Protein AF-A0A962A020-F1 (afdb_monomer)

Nearest PDB structures (foldseek):
  2h9d-assembly1_B  TM=9.483E-01  e=2.104E-04  Pseudomonas aeruginosa PAO1
  5vht-assembly1_B  TM=9.233E-01  e=3.241E-02  Escherichia coli K-12
  3rmi-assembly1_A-2  TM=9.300E-01  e=4.707E-02  Bartonella henselae str. Houston-1
  8pni-assembly1_B  TM=8.573E-01  e=4.149E-01  Pseudomonas aeruginosa
  8pni-assembly1_A  TM=8.559E-01  e=1.054E+00  Pseudomonas aeruginosa

Solvent-accessible surface area (backbone atoms only — not comparable to full-atom values): 5758 Å² total; per-residu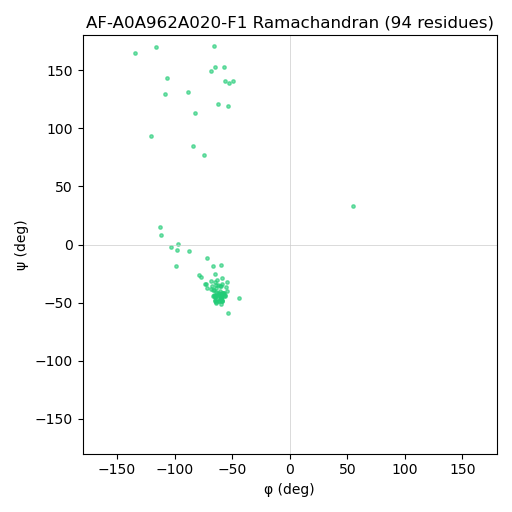e (Å²): 131,88,83,63,80,78,86,67,81,54,79,92,70,41,89,47,73,64,50,50,47,55,48,48,52,54,48,52,52,53,50,51,53,53,51,53,54,53,45,57,54,51,54,51,50,50,62,57,34,77,78,47,93,56,64,98,73,54,70,72,59,53,50,54,52,46,54,55,49,25,54,52,21,57,80,65,79,40,63,37,67,59,50,38,50,54,51,51,54,53,53,57,72,73,72,119

Structure (mmCIF, N/CA/C/O backbone):
data_AF-A0A962A020-F1
#
_entry.id   AF-A0A962A020-F1
#
loop_
_atom_site.group_PDB
_atom_site.id
_atom_site.type_symbol
_atom_site.label_atom_id
_atom_site.label_alt_id
_atom_site.label_comp_id
_atom_site.label_asym_id
_atom_site.label_entity_id
_atom_site.label_seq_id
_atom_site.pdbx_PDB_ins_code
_atom_site.Cartn_x
_atom_site.Cartn_y
_atom_site.Cartn_z
_atom_site.occupancy
_atom_site.B_iso_or_equiv
_atom_site.auth_seq_id
_atom_site.auth_comp_id
_atom_site.auth_asym_id
_atom_site.auth_atom_id
_atom_site.pdbx_PDB_model_num
ATOM 1 N N . MET A 1 1 ? -15.978 -0.092 -15.284 1.00 34.47 1 MET A N 1
ATOM 2 C CA . MET A 1 1 ? -16.751 -0.269 -14.039 1.00 34.47 1 MET A CA 1
ATOM 3 C C . MET A 1 1 ? -15.749 -0.694 -12.987 1.00 34.47 1 MET A C 1
ATOM 5 O O . MET A 1 1 ? -15.033 -1.656 -13.217 1.00 34.47 1 MET A O 1
ATOM 9 N N . SER A 1 2 ? -15.549 0.133 -11.963 1.00 41.84 2 SER A N 1
ATOM 10 C CA . SER A 1 2 ? -14.573 -0.123 -10.903 1.00 41.84 2 SER A CA 1
ATOM 11 C C . SER A 1 2 ? -15.233 -1.031 -9.873 1.00 41.84 2 SER A C 1
ATOM 13 O O . SER A 1 2 ? -15.783 -0.525 -8.899 1.00 41.84 2 SER A O 1
ATOM 15 N N . ASP A 1 3 ? -15.203 -2.344 -10.095 1.00 44.56 3 ASP A N 1
ATOM 16 C CA . ASP A 1 3 ? -15.513 -3.313 -9.040 1.00 44.56 3 ASP A CA 1
ATOM 17 C C . ASP A 1 3 ? -14.319 -3.354 -8.084 1.00 44.56 3 ASP A C 1
ATOM 19 O O . ASP A 1 3 ? -13.444 -4.214 -8.148 1.00 44.56 3 ASP A O 1
ATOM 23 N N . GLY A 1 4 ? -14.240 -2.326 -7.236 1.00 51.06 4 GLY A N 1
ATOM 24 C CA . GLY A 1 4 ? -13.454 -2.414 -6.016 1.00 51.06 4 GLY A CA 1
ATOM 25 C C . GLY A 1 4 ? -14.087 -3.470 -5.106 1.00 51.06 4 GLY A C 1
ATOM 26 O O . GLY A 1 4 ? -15.297 -3.696 -5.197 1.00 51.06 4 GLY A O 1
ATOM 27 N N . PRO A 1 5 ? -13.303 -4.125 -4.237 1.00 55.22 5 PRO A N 1
ATOM 28 C CA . PRO A 1 5 ? -13.856 -5.096 -3.303 1.00 55.22 5 PRO A CA 1
ATOM 29 C C . PRO A 1 5 ? -15.006 -4.461 -2.511 1.00 55.22 5 PRO A C 1
ATOM 31 O O . PRO A 1 5 ? -14.920 -3.293 -2.118 1.00 55.22 5 PRO A O 1
ATOM 34 N N . ALA A 1 6 ? -16.083 -5.228 -2.304 1.00 58.78 6 ALA A N 1
ATOM 35 C CA . ALA A 1 6 ? -17.232 -4.794 -1.516 1.00 58.78 6 ALA A CA 1
ATOM 36 C C . ALA A 1 6 ? -16.761 -4.211 -0.169 1.00 58.78 6 ALA A C 1
ATOM 38 O O . ALA A 1 6 ? -15.801 -4.734 0.414 1.00 58.78 6 ALA A O 1
ATOM 39 N N . PRO A 1 7 ? -17.383 -3.119 0.314 1.00 74.19 7 PRO A N 1
ATOM 40 C CA . PRO A 1 7 ? -16.939 -2.483 1.541 1.00 74.19 7 PRO A CA 1
ATOM 41 C C . PRO A 1 7 ? -17.093 -3.472 2.697 1.00 74.19 7 PRO A C 1
ATOM 43 O O . PRO A 1 7 ? -18.183 -3.979 2.953 1.00 74.19 7 PRO A O 1
ATOM 46 N N . GLY A 1 8 ? -15.974 -3.762 3.354 1.00 85.94 8 GLY A N 1
ATOM 47 C CA . GLY A 1 8 ? -15.950 -4.526 4.592 1.00 85.94 8 GLY A CA 1
ATOM 48 C C . GLY A 1 8 ? -16.635 -3.790 5.737 1.00 85.94 8 GLY A C 1
ATOM 49 O O . GLY A 1 8 ? -16.946 -2.600 5.623 1.00 85.94 8 GLY A O 1
ATOM 50 N N . ARG A 1 9 ? -16.838 -4.488 6.855 1.00 92.69 9 ARG A N 1
ATOM 51 C CA . ARG A 1 9 ? -17.351 -3.881 8.092 1.00 92.69 9 ARG A CA 1
ATOM 52 C C . ARG A 1 9 ? -16.458 -2.721 8.534 1.00 92.69 9 ARG A C 1
ATOM 54 O O . ARG A 1 9 ? -15.230 -2.791 8.445 1.00 92.69 9 ARG A O 1
ATOM 61 N N . ALA A 1 10 ? -17.062 -1.639 9.027 1.00 94.25 10 ALA A N 1
ATOM 62 C CA . ALA A 1 10 ? -16.284 -0.578 9.652 1.00 94.25 10 ALA A CA 1
ATOM 63 C C . ALA A 1 10 ? -15.689 -1.089 10.979 1.00 94.25 10 ALA A C 1
ATOM 65 O O . ALA A 1 10 ? -16.349 -1.857 11.672 1.00 94.25 10 ALA A O 1
ATOM 66 N N . PRO A 1 11 ? -14.512 -0.605 11.425 1.00 95.06 11 PRO A N 1
ATOM 67 C CA . PRO A 1 11 ? -13.910 -1.070 12.680 1.00 95.06 11 PRO A CA 1
ATOM 68 C C . PRO A 1 11 ? -14.830 -0.955 13.907 1.00 95.06 11 PRO A C 1
ATOM 70 O O . PRO A 1 11 ? -14.780 -1.785 14.804 1.00 95.06 11 PRO A O 1
ATOM 73 N N . LYS A 1 12 ? -15.709 0.059 13.935 1.00 96.19 12 LYS A N 1
ATOM 74 C CA . LYS A 1 12 ? -16.707 0.270 15.002 1.00 96.19 12 LYS A CA 1
ATOM 75 C C . LYS A 1 12 ? -17.867 -0.742 14.995 1.00 96.19 12 LYS A C 1
ATOM 77 O O . LYS A 1 12 ? -18.675 -0.728 15.915 1.00 96.19 12 LYS A O 1
ATOM 82 N N . GLU A 1 13 ? -17.989 -1.531 13.931 1.00 95.94 13 GLU A N 1
ATOM 83 C CA . GLU A 1 13 ? -19.015 -2.562 13.721 1.00 95.94 13 GLU A CA 1
ATOM 84 C C . GLU A 1 13 ? -18.456 -3.974 13.961 1.00 95.94 13 GLU A C 1
ATOM 86 O O . GLU A 1 13 ? -19.199 -4.947 13.874 1.00 95.94 13 GLU A O 1
ATOM 91 N N . CYS A 1 14 ? -17.159 -4.095 14.265 1.00 96.75 14 CYS A N 1
ATOM 92 C CA . CYS A 1 14 ? -16.551 -5.331 14.743 1.00 96.75 14 CYS A CA 1
ATOM 93 C C . CYS A 1 14 ? -16.797 -5.440 16.254 1.00 96.75 14 CYS A C 1
ATOM 95 O O . CYS A 1 14 ? -16.270 -4.637 17.027 1.00 96.75 14 CYS A O 1
ATOM 97 N N . PHE A 1 15 ? -17.594 -6.419 16.679 1.00 97.06 15 PHE A N 1
ATOM 98 C CA . PHE A 1 15 ? -17.955 -6.604 18.088 1.00 97.06 15 PHE A CA 1
ATOM 99 C C . PHE A 1 15 ? -17.111 -7.686 18.767 1.00 97.06 15 PHE A C 1
ATOM 101 O O . PHE A 1 15 ? -17.000 -7.692 19.993 1.00 97.06 15 PHE A O 1
ATOM 108 N N . GLU A 1 16 ? -16.470 -8.557 17.984 1.00 97.75 16 GLU A N 1
ATOM 109 C CA . GLU A 1 16 ? -15.580 -9.607 18.475 1.00 97.75 16 GLU A CA 1
ATOM 110 C C . GLU A 1 16 ? -14.267 -9.688 17.677 1.00 97.75 16 GLU A C 1
ATOM 112 O O . GLU A 1 16 ? -14.122 -9.146 16.581 1.00 97.75 16 GLU A O 1
ATOM 117 N N . MET A 1 17 ? -13.269 -10.390 18.224 1.00 97.88 17 MET A N 1
ATOM 118 C CA . MET A 1 17 ? -11.962 -10.540 17.568 1.00 97.88 17 MET A CA 1
ATOM 119 C C . MET A 1 17 ? -12.025 -11.322 16.251 1.00 97.88 17 MET A C 1
ATOM 121 O O . MET A 1 17 ? -11.144 -11.144 15.411 1.00 97.88 17 MET A O 1
ATOM 125 N N . SER A 1 18 ? -13.022 -12.190 16.074 1.00 98.12 18 SER A N 1
ATOM 126 C CA . SER A 1 18 ? -13.316 -12.848 14.795 1.00 98.12 18 SER A CA 1
ATOM 127 C C . SER A 1 18 ? -13.638 -11.817 13.718 1.00 98.12 18 SER A C 1
ATOM 129 O O . SER A 1 18 ? -13.002 -11.836 12.672 1.00 98.12 18 SER A O 1
ATOM 131 N N . ASP A 1 19 ? -14.514 -10.853 14.012 1.00 97.44 19 ASP A N 1
ATOM 132 C CA . ASP A 1 19 ? -14.899 -9.805 13.061 1.00 97.44 19 ASP A CA 1
ATOM 133 C C . ASP A 1 19 ? -13.698 -8.988 12.584 1.00 97.44 19 ASP A C 1
ATOM 135 O O . ASP A 1 19 ? -13.580 -8.663 11.407 1.00 97.44 19 ASP A O 1
ATOM 139 N N . VAL A 1 20 ? -12.791 -8.651 13.506 1.00 97.62 20 VAL A N 1
ATOM 140 C CA . VAL A 1 20 ? -11.567 -7.908 13.181 1.00 97.62 20 VAL A CA 1
ATOM 141 C C . VAL A 1 20 ? -10.653 -8.731 12.273 1.00 97.62 20 VAL A C 1
ATOM 143 O O . VAL A 1 20 ? -10.106 -8.194 11.312 1.00 97.62 20 VAL A O 1
ATOM 146 N N . ARG A 1 21 ? -10.477 -10.023 12.571 1.00 98.25 21 ARG A N 1
ATOM 147 C CA . ARG A 1 21 ? -9.618 -10.918 11.781 1.00 98.25 21 ARG A CA 1
ATOM 148 C C . ARG A 1 21 ? -10.172 -11.126 10.379 1.00 98.25 21 ARG A C 1
ATOM 150 O O . ARG A 1 21 ? -9.410 -10.981 9.437 1.00 98.25 21 ARG A O 1
ATOM 157 N N . ASP A 1 22 ? -11.478 -11.343 10.242 1.00 97.56 22 ASP A N 1
ATOM 158 C CA . ASP A 1 22 ? -12.127 -11.487 8.935 1.00 97.56 22 ASP A CA 1
ATOM 159 C C . ASP A 1 22 ? -11.885 -10.260 8.041 1.00 97.56 22 ASP A C 1
ATOM 161 O O . ASP A 1 22 ? -11.626 -10.385 6.843 1.00 97.56 22 ASP A O 1
ATOM 165 N N . GLU A 1 23 ? -11.968 -9.053 8.610 1.00 97.56 23 GLU A N 1
ATOM 166 C CA . GLU A 1 23 ? -11.739 -7.823 7.851 1.00 97.56 23 GLU A CA 1
ATOM 167 C C . GLU A 1 23 ? -10.262 -7.592 7.519 1.00 97.56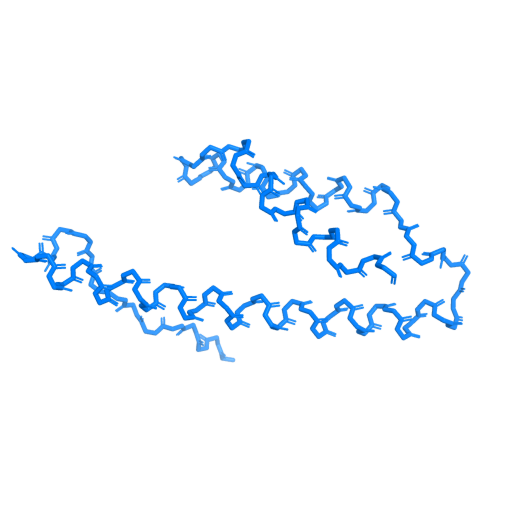 23 GLU A C 1
ATOM 169 O O . GLU A 1 23 ? -9.965 -7.076 6.439 1.00 97.56 23 GLU A O 1
ATOM 174 N N . ILE A 1 24 ? -9.338 -7.994 8.399 1.00 97.38 24 ILE A N 1
ATOM 175 C CA . ILE A 1 24 ? -7.898 -8.001 8.098 1.00 97.38 24 ILE A CA 1
ATOM 176 C C . ILE A 1 24 ? -7.611 -8.985 6.963 1.00 97.38 24 ILE A C 1
ATOM 178 O O . ILE A 1 24 ? -7.019 -8.582 5.968 1.00 97.38 24 ILE A O 1
ATOM 182 N N . ASP A 1 25 ? -8.109 -10.219 7.050 1.00 97.81 25 ASP A N 1
ATOM 183 C CA . ASP A 1 25 ? -7.923 -11.243 6.020 1.00 97.81 25 ASP A CA 1
ATOM 184 C C . ASP A 1 25 ? -8.469 -10.761 4.666 1.00 97.81 25 ASP A C 1
ATOM 186 O O . ASP A 1 25 ? -7.818 -10.904 3.629 1.00 97.81 25 ASP A O 1
ATOM 190 N N . ARG A 1 26 ? -9.636 -10.100 4.658 1.00 97.06 26 ARG A N 1
ATOM 191 C CA . AR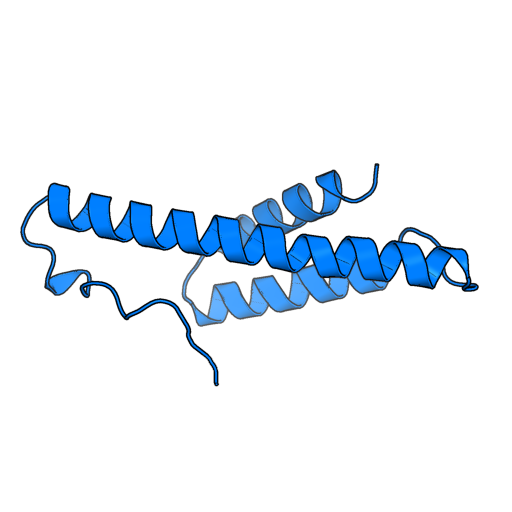G A 1 26 ? -10.201 -9.488 3.446 1.00 97.06 26 ARG A CA 1
ATOM 192 C C . ARG A 1 26 ? -9.290 -8.401 2.864 1.00 97.06 26 ARG A C 1
ATOM 194 O O . ARG A 1 26 ? -9.144 -8.318 1.642 1.00 97.06 26 ARG A O 1
ATOM 201 N N . ILE A 1 27 ? -8.717 -7.540 3.708 1.00 96.81 27 ILE A N 1
ATOM 202 C CA . ILE A 1 27 ? -7.777 -6.495 3.276 1.00 96.81 27 ILE A CA 1
ATOM 203 C C . ILE A 1 27 ? -6.501 -7.129 2.722 1.00 96.81 27 ILE A C 1
ATOM 205 O O . ILE A 1 27 ? -6.048 -6.719 1.656 1.00 96.81 27 ILE A O 1
ATOM 209 N N . ASP A 1 28 ? -5.960 -8.138 3.395 1.00 97.62 28 ASP A N 1
ATOM 210 C CA . ASP A 1 28 ? -4.726 -8.813 3.003 1.00 97.62 28 ASP A CA 1
ATOM 211 C C . ASP A 1 28 ? -4.879 -9.530 1.656 1.00 97.62 28 ASP A C 1
ATOM 213 O O . ASP A 1 28 ? -4.012 -9.395 0.790 1.00 97.62 28 ASP A O 1
ATOM 217 N N . LEU A 1 29 ? -6.016 -10.191 1.412 1.00 97.50 29 LEU A N 1
ATOM 218 C CA . LEU A 1 29 ? -6.343 -10.758 0.098 1.00 97.50 29 LEU A CA 1
ATOM 219 C C . LEU A 1 29 ? -6.363 -9.678 -0.993 1.00 97.50 29 LEU A C 1
ATOM 221 O O . LEU A 1 29 ? -5.703 -9.818 -2.023 1.00 97.50 29 LEU A O 1
ATOM 225 N N . ALA A 1 30 ? -7.044 -8.556 -0.742 1.00 96.88 30 ALA A N 1
ATOM 226 C CA . ALA A 1 30 ? -7.094 -7.450 -1.696 1.00 96.88 30 ALA A CA 1
ATOM 227 C C . ALA A 1 30 ? -5.710 -6.815 -1.935 1.00 96.88 30 ALA A C 1
ATOM 229 O O . ALA A 1 30 ? -5.402 -6.399 -3.054 1.00 96.88 30 ALA A O 1
ATOM 230 N N . LEU A 1 31 ? -4.857 -6.741 -0.908 1.00 96.31 31 LEU A N 1
ATOM 231 C CA . LEU A 1 31 ? -3.479 -6.269 -1.046 1.00 96.31 31 LEU A CA 1
ATOM 232 C C . LEU A 1 31 ? -2.668 -7.199 -1.951 1.00 96.31 31 LEU A C 1
ATOM 234 O O . LEU A 1 31 ? -1.969 -6.704 -2.836 1.00 96.31 31 LEU A O 1
ATOM 238 N N . VAL A 1 32 ? -2.782 -8.518 -1.776 1.00 96.94 32 VAL A N 1
ATOM 239 C CA . VAL A 1 32 ? -2.106 -9.503 -2.635 1.00 96.94 32 VAL A CA 1
ATOM 240 C C . VAL A 1 32 ? -2.563 -9.371 -4.089 1.00 96.94 32 VAL A C 1
ATOM 242 O O . VAL A 1 32 ? -1.713 -9.300 -4.978 1.00 96.94 32 VAL A O 1
ATOM 245 N N . ASP A 1 33 ? -3.867 -9.240 -4.340 1.00 97.12 33 ASP A N 1
ATOM 246 C CA . ASP A 1 33 ? -4.410 -9.067 -5.694 1.00 97.12 33 ASP A CA 1
ATOM 247 C C . ASP A 1 33 ? -3.894 -7.785 -6.367 1.00 97.12 33 ASP A C 1
ATOM 249 O O . ASP A 1 33 ? -3.469 -7.795 -7.528 1.00 97.12 33 ASP A O 1
ATOM 253 N N . LEU A 1 34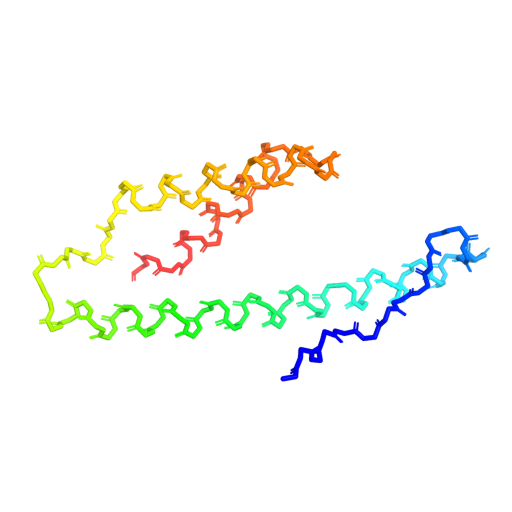 ? -3.863 -6.668 -5.632 1.00 96.88 34 LEU A N 1
ATOM 254 C CA . LEU A 1 34 ? -3.334 -5.394 -6.129 1.00 96.88 34 LEU A CA 1
ATOM 255 C C . LEU A 1 34 ? -1.829 -5.463 -6.405 1.00 96.88 34 LEU A C 1
ATOM 257 O O . LEU A 1 34 ? -1.346 -4.898 -7.391 1.00 96.88 34 LEU A O 1
ATOM 261 N N . ILE A 1 35 ? -1.080 -6.156 -5.549 1.00 95.38 35 ILE A N 1
ATOM 262 C CA . ILE A 1 35 ? 0.352 -6.394 -5.731 1.00 95.38 35 ILE A CA 1
ATOM 263 C C . ILE A 1 35 ? 0.586 -7.242 -6.991 1.00 95.38 35 ILE A C 1
ATOM 265 O O . ILE A 1 35 ? 1.392 -6.853 -7.839 1.00 95.38 35 ILE A O 1
ATOM 269 N N . ALA A 1 36 ? -0.164 -8.331 -7.177 1.00 95.69 36 ALA A N 1
ATOM 270 C CA . ALA A 1 36 ? -0.091 -9.168 -8.372 1.00 95.69 36 ALA A CA 1
ATOM 271 C C . ALA A 1 36 ? -0.422 -8.371 -9.644 1.00 95.69 36 ALA A C 1
ATOM 273 O O . ALA A 1 36 ? 0.328 -8.413 -10.623 1.00 95.69 36 ALA A O 1
ATOM 274 N N . GLN A 1 37 ? -1.484 -7.559 -9.619 1.00 96.69 37 GLN A N 1
ATOM 275 C CA . GLN A 1 37 ? -1.825 -6.679 -10.735 1.00 96.69 37 GLN A CA 1
ATOM 276 C C . GLN A 1 37 ? -0.693 -5.687 -11.030 1.00 96.69 37 GLN A C 1
ATOM 278 O O . GLN A 1 37 ? -0.301 -5.518 -12.188 1.00 96.69 37 GLN A O 1
ATOM 283 N N . ARG A 1 38 ? -0.115 -5.058 -9.999 1.00 95.00 38 ARG A N 1
ATOM 284 C CA . ARG A 1 38 ? 1.041 -4.165 -10.150 1.00 95.00 38 ARG A CA 1
ATOM 285 C C . ARG A 1 38 ? 2.203 -4.870 -10.854 1.00 95.00 38 ARG A C 1
ATOM 287 O O . ARG A 1 38 ? 2.882 -4.230 -11.656 1.00 95.00 38 ARG A O 1
ATOM 294 N N . PHE A 1 39 ? 2.428 -6.158 -10.596 1.00 91.38 39 PH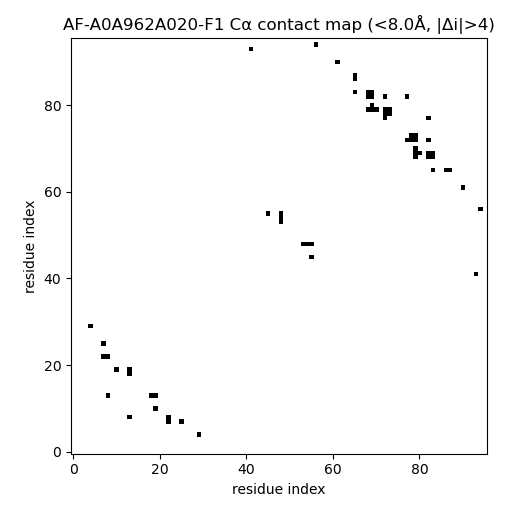E A N 1
ATOM 295 C CA . PHE A 1 39 ? 3.518 -6.910 -11.229 1.00 91.38 39 PHE A CA 1
ATOM 296 C C . PHE A 1 39 ? 3.305 -7.113 -12.720 1.00 91.38 39 PHE A C 1
ATOM 298 O O . PHE A 1 39 ? 4.265 -6.982 -13.472 1.00 91.38 39 PHE A O 1
ATOM 305 N N . THR A 1 40 ? 2.067 -7.313 -13.173 1.00 94.19 40 THR A N 1
ATOM 306 C CA . THR A 1 40 ? 1.788 -7.412 -14.616 1.00 94.19 40 THR A CA 1
ATOM 307 C C . THR A 1 40 ? 2.209 -6.147 -15.377 1.00 94.19 40 THR A C 1
ATOM 309 O O . THR A 1 40 ? 2.727 -6.226 -16.489 1.00 94.19 40 THR A O 1
ATOM 312 N N . TYR A 1 41 ? 2.086 -4.966 -14.757 1.00 93.06 41 TYR A N 1
ATOM 313 C CA . TYR A 1 41 ? 2.573 -3.713 -15.340 1.00 93.06 41 TYR A CA 1
ATOM 314 C C . TYR A 1 41 ? 4.096 -3.583 -15.316 1.00 93.06 41 TYR A C 1
ATOM 316 O O . TYR A 1 41 ? 4.665 -2.992 -16.232 1.00 93.06 41 TYR A O 1
ATOM 324 N N . VAL A 1 42 ? 4.760 -4.107 -14.283 1.00 88.44 42 VAL A N 1
ATOM 325 C CA . VAL A 1 42 ? 6.229 -4.135 -14.224 1.00 88.44 42 VAL A CA 1
ATOM 326 C C . VAL A 1 42 ? 6.783 -5.058 -15.309 1.00 88.44 42 VAL A C 1
ATOM 328 O O . VAL A 1 42 ? 7.685 -4.648 -16.036 1.00 88.44 42 VAL A O 1
ATOM 331 N N . ASP A 1 43 ? 6.189 -6.238 -15.488 1.00 88.25 43 ASP A N 1
ATOM 332 C CA . ASP A 1 43 ? 6.530 -7.157 -16.577 1.00 88.25 43 ASP A CA 1
ATOM 333 C C . ASP A 1 43 ? 6.295 -6.510 -17.951 1.00 88.25 43 ASP A C 1
ATOM 335 O O . ASP A 1 43 ? 7.175 -6.494 -18.814 1.00 88.25 43 ASP A O 1
ATOM 339 N N . ARG A 1 44 ? 5.155 -5.832 -18.138 1.00 90.50 44 ARG A N 1
ATOM 340 C CA . ARG A 1 44 ? 4.910 -5.080 -19.373 1.00 90.50 44 ARG A CA 1
ATOM 341 C C . ARG A 1 44 ? 5.948 -3.979 -19.605 1.00 90.50 44 ARG A C 1
ATOM 343 O O . ARG A 1 44 ? 6.376 -3.774 -20.740 1.00 90.50 44 ARG A O 1
ATOM 350 N N . ALA A 1 45 ? 6.357 -3.266 -18.556 1.00 86.62 45 ALA A N 1
ATOM 351 C CA . ALA A 1 45 ? 7.399 -2.250 -18.653 1.00 86.62 45 ALA A CA 1
ATOM 352 C C . ALA A 1 45 ? 8.753 -2.862 -19.045 1.00 86.62 45 ALA A C 1
ATOM 354 O O . ALA A 1 45 ? 9.470 -2.262 -19.840 1.00 86.62 45 ALA A O 1
ATOM 355 N N . TRP A 1 46 ? 9.082 -4.057 -18.546 1.00 83.88 46 TRP A N 1
ATOM 356 C CA . TRP A 1 46 ? 10.274 -4.798 -18.960 1.00 83.88 46 TRP A CA 1
ATOM 357 C C . TRP A 1 46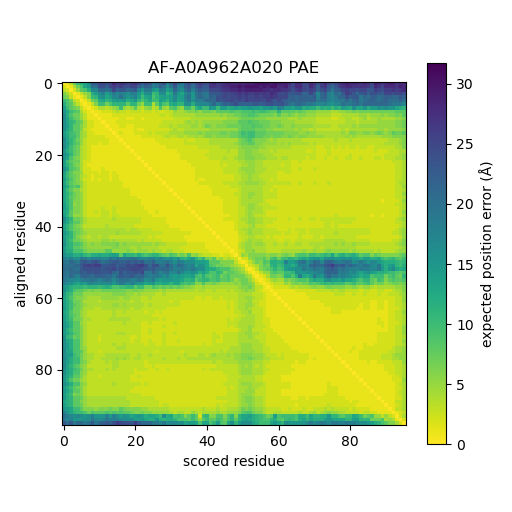 ? 10.242 -5.148 -20.452 1.00 83.88 46 TRP A C 1
ATOM 359 O O . TRP A 1 46 ? 11.191 -4.849 -21.174 1.00 83.88 46 TRP A O 1
ATOM 369 N N . GLN A 1 47 ? 9.130 -5.704 -20.939 1.00 84.56 47 GLN A N 1
ATOM 370 C CA . GLN A 1 47 ? 8.945 -6.015 -22.362 1.00 84.56 47 GLN A CA 1
ATOM 371 C C . GLN A 1 47 ? 9.134 -4.776 -23.250 1.00 84.56 47 GLN A C 1
ATOM 373 O O . GLN A 1 47 ? 9.816 -4.846 -24.261 1.00 84.56 47 GLN A O 1
ATOM 378 N N . LEU A 1 48 ? 8.581 -3.627 -22.848 1.00 84.94 48 LEU A N 1
ATOM 379 C CA . LEU A 1 48 ? 8.720 -2.367 -23.590 1.00 84.94 48 LEU A CA 1
ATOM 380 C C . LEU A 1 48 ? 10.148 -1.803 -23.576 1.00 84.94 48 LEU A C 1
ATOM 382 O O . LEU A 1 48 ? 10.551 -1.133 -24.522 1.00 84.94 48 LEU A O 1
ATOM 386 N N . LYS A 1 49 ? 10.907 -2.039 -22.500 1.00 75.56 49 LYS A N 1
ATOM 387 C CA . LYS A 1 49 ? 12.290 -1.563 -22.364 1.00 75.56 49 LYS A CA 1
ATOM 388 C C . LYS A 1 49 ? 13.299 -2.412 -23.125 1.00 75.56 49 LYS A C 1
ATOM 390 O O . LYS A 1 49 ? 14.321 -1.870 -23.523 1.00 75.56 49 LYS A O 1
ATOM 395 N N . GLN A 1 50 ? 13.014 -3.694 -23.357 1.00 67.31 50 GLN A N 1
ATOM 396 C CA . GLN A 1 50 ? 13.845 -4.533 -24.232 1.00 67.31 50 GLN A CA 1
ATOM 397 C C . GLN A 1 50 ? 13.932 -3.968 -25.661 1.00 67.31 50 GLN A C 1
ATOM 399 O O . GLN A 1 50 ? 14.965 -4.113 -26.306 1.00 67.31 50 GLN A O 1
ATOM 404 N N . ASP A 1 51 ? 12.898 -3.245 -26.101 1.00 64.06 51 ASP A N 1
ATOM 405 C CA . ASP A 1 51 ? 12.835 -2.599 -27.417 1.00 64.06 51 ASP A CA 1
ATOM 406 C C . ASP A 1 51 ? 13.237 -1.104 -27.384 1.00 64.06 51 ASP A C 1
ATOM 408 O O . ASP A 1 51 ? 13.193 -0.419 -28.408 1.00 64.06 51 ASP A O 1
ATOM 412 N N . GLY A 1 52 ? 13.598 -0.568 -26.209 1.00 63.75 52 GLY A N 1
ATOM 413 C CA . GLY A 1 52 ? 13.811 0.863 -25.965 1.00 63.75 52 GLY A CA 1
ATOM 414 C C . GLY A 1 52 ? 15.248 1.243 -25.586 1.00 63.75 52 GLY A C 1
ATOM 415 O O . GLY A 1 52 ? 16.093 0.405 -25.298 1.00 63.75 52 GLY A O 1
ATOM 416 N N . THR A 1 53 ? 15.536 2.549 -25.553 1.00 63.19 53 THR A N 1
ATOM 417 C CA . THR A 1 53 ? 16.861 3.096 -25.184 1.00 63.19 53 THR A CA 1
ATOM 418 C C . THR A 1 53 ? 17.043 3.328 -23.681 1.00 63.19 53 THR A C 1
ATOM 420 O O . THR A 1 53 ? 18.112 3.749 -23.243 1.00 63.19 53 THR A O 1
ATOM 423 N N . GLU A 1 54 ? 15.993 3.140 -22.883 1.00 64.12 54 GLU A N 1
ATOM 424 C CA . GLU A 1 54 ? 16.017 3.400 -21.445 1.00 64.12 54 GLU A CA 1
ATOM 425 C C . GLU A 1 54 ? 16.489 2.151 -20.691 1.00 64.12 54 GLU A C 1
ATOM 427 O O . GLU A 1 54 ? 15.992 1.052 -20.921 1.00 64.12 54 GLU A O 1
ATOM 432 N N . GLY A 1 55 ? 17.445 2.312 -19.770 1.00 63.34 55 GLY A N 1
ATOM 433 C CA . GLY A 1 55 ? 17.971 1.193 -18.989 1.00 63.34 55 GLY A CA 1
ATOM 434 C C . GLY A 1 55 ? 16.885 0.433 -18.211 1.00 63.34 55 GLY A C 1
ATOM 435 O O . GLY A 1 55 ? 15.859 0.993 -17.796 1.00 63.34 55 GLY A O 1
ATOM 436 N N . ALA A 1 56 ? 17.145 -0.854 -17.961 1.00 67.56 56 ALA A N 1
ATOM 437 C CA . ALA A 1 56 ? 16.309 -1.744 -17.149 1.00 67.56 56 ALA A CA 1
ATOM 438 C C . ALA A 1 56 ? 15.832 -1.069 -15.847 1.00 67.56 56 ALA A C 1
ATOM 440 O O . ALA A 1 56 ? 14.636 -1.045 -15.534 1.00 67.56 56 ALA A O 1
ATOM 441 N N . VAL A 1 57 ? 16.758 -0.399 -15.157 1.00 77.38 57 VAL A N 1
ATOM 442 C CA . VAL A 1 57 ? 16.523 0.337 -13.913 1.00 77.38 57 VAL A CA 1
ATOM 443 C C . VAL A 1 57 ? 16.601 1.836 -14.167 1.00 77.38 57 VAL A C 1
ATOM 445 O O . VAL A 1 57 ? 17.576 2.330 -14.725 1.00 77.38 57 VAL A O 1
ATOM 448 N N . VAL A 1 58 ? 15.584 2.571 -13.715 1.00 86.38 58 VAL A N 1
ATOM 449 C CA . VAL A 1 58 ? 15.495 4.030 -13.873 1.00 86.38 58 VAL A CA 1
ATOM 450 C C . VAL A 1 58 ? 15.409 4.667 -12.478 1.00 86.38 58 VAL A C 1
ATOM 452 O O . VAL A 1 58 ? 14.312 4.758 -11.916 1.00 86.38 58 VAL A O 1
ATOM 455 N N . PRO A 1 59 ? 16.546 5.082 -11.877 1.00 88.88 59 PRO A N 1
ATOM 456 C CA . PRO A 1 59 ? 16.603 5.505 -10.474 1.00 88.88 59 PRO A CA 1
ATOM 457 C C . PRO A 1 59 ? 15.666 6.666 -10.125 1.00 88.88 59 PRO A C 1
ATOM 459 O O . PRO A 1 59 ? 14.973 6.617 -9.109 1.00 88.88 59 PRO A O 1
ATOM 462 N N . TRP A 1 60 ? 15.574 7.680 -10.993 1.00 92.12 60 TRP A N 1
ATOM 463 C CA . TRP A 1 60 ? 14.689 8.829 -10.766 1.00 92.12 60 TRP A CA 1
ATOM 464 C C . TRP A 1 60 ? 13.215 8.408 -10.701 1.00 92.12 60 TRP A C 1
ATOM 466 O O . TRP A 1 60 ? 12.439 8.947 -9.911 1.00 92.12 60 TRP A O 1
ATOM 476 N N . ARG A 1 61 ? 12.821 7.397 -11.489 1.00 91.81 61 ARG A N 1
ATOM 477 C CA . ARG A 1 61 ? 11.447 6.894 -11.513 1.00 91.81 61 ARG A CA 1
ATOM 478 C C . ARG A 1 61 ? 11.121 6.121 -10.240 1.00 91.81 61 ARG A C 1
ATOM 480 O O . ARG A 1 61 ? 10.008 6.260 -9.736 1.00 91.81 61 ARG A O 1
ATOM 487 N N . ILE A 1 62 ? 12.077 5.353 -9.711 1.00 92.31 62 ILE A N 1
ATOM 488 C CA . ILE A 1 62 ? 11.949 4.675 -8.413 1.00 92.31 62 ILE A CA 1
ATOM 489 C C . ILE A 1 62 ? 11.724 5.710 -7.312 1.00 92.31 62 ILE A C 1
ATOM 491 O O . ILE A 1 62 ? 10.737 5.599 -6.588 1.00 92.31 62 ILE A O 1
ATOM 495 N N . GLN A 1 63 ? 12.566 6.747 -7.238 1.00 96.00 63 GLN A N 1
ATOM 496 C CA . GLN A 1 63 ? 12.413 7.808 -6.239 1.00 96.00 63 GLN A CA 1
ATOM 497 C C . GLN A 1 63 ? 11.035 8.477 -6.341 1.00 96.00 63 GLN A C 1
ATOM 499 O O . GLN A 1 63 ? 10.329 8.585 -5.345 1.00 96.00 63 GLN A O 1
ATOM 504 N N . GLN A 1 64 ? 10.581 8.785 -7.558 1.00 96.88 64 GLN A N 1
ATOM 505 C CA . GLN A 1 64 ? 9.252 9.355 -7.779 1.00 96.88 64 GLN A CA 1
ATOM 506 C C . GLN A 1 64 ? 8.106 8.437 -7.305 1.00 96.88 64 GLN A C 1
ATOM 508 O O . GLN A 1 64 ? 7.072 8.933 -6.860 1.00 96.88 6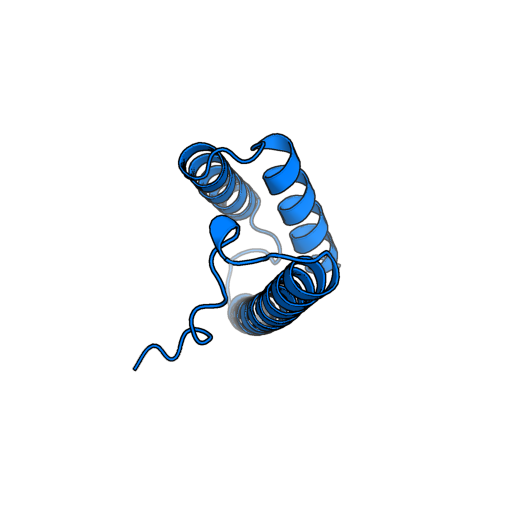4 GLN A O 1
ATOM 513 N N . VAL A 1 65 ? 8.226 7.105 -7.429 1.00 96.19 65 VAL A N 1
ATOM 514 C CA . VAL A 1 65 ? 7.236 6.180 -6.840 1.00 96.19 65 VAL A CA 1
ATOM 515 C C . VAL A 1 65 ? 7.263 6.279 -5.318 1.00 96.19 65 VAL A C 1
ATOM 517 O O . VAL A 1 65 ? 6.195 6.394 -4.723 1.00 96.19 65 VAL A O 1
ATOM 520 N N . ILE A 1 66 ? 8.453 6.244 -4.712 1.00 97.88 66 ILE A N 1
ATOM 521 C CA . ILE A 1 66 ? 8.624 6.312 -3.256 1.00 97.88 66 ILE A CA 1
ATOM 522 C C . ILE A 1 66 ? 8.018 7.601 -2.693 1.00 97.88 66 ILE A C 1
ATOM 524 O O . ILE A 1 66 ? 7.214 7.537 -1.767 1.00 97.88 66 ILE A O 1
ATOM 528 N N . ASP A 1 67 ? 8.318 8.752 -3.290 1.00 98.38 67 ASP A N 1
ATOM 529 C CA . ASP A 1 67 ? 7.800 10.041 -2.822 1.00 98.38 67 ASP A CA 1
ATOM 530 C C . ASP A 1 67 ? 6.266 10.076 -2.857 1.00 98.38 67 ASP A C 1
ATOM 532 O O . ASP A 1 67 ? 5.624 10.485 -1.891 1.00 98.38 67 ASP A O 1
ATOM 536 N N . LYS A 1 68 ? 5.656 9.558 -3.933 1.00 98.25 68 LYS A N 1
ATOM 537 C CA . LYS A 1 68 ? 4.191 9.498 -4.065 1.00 98.25 68 LYS A CA 1
ATOM 538 C C . LYS A 1 68 ? 3.537 8.649 -2.979 1.00 98.25 68 LYS A C 1
ATOM 540 O O . LYS A 1 68 ? 2.490 9.029 -2.461 1.00 98.25 68 LYS A O 1
ATOM 545 N N . VAL A 1 69 ? 4.118 7.499 -2.643 1.00 98.06 69 VAL A N 1
ATOM 546 C CA . VAL A 1 69 ? 3.519 6.614 -1.632 1.00 98.06 69 VAL A CA 1
ATOM 547 C C . VAL A 1 69 ? 3.757 7.110 -0.215 1.00 98.06 69 VAL A C 1
ATOM 549 O O . VAL A 1 69 ? 2.903 6.891 0.636 1.00 98.06 69 VAL A O 1
ATOM 552 N N . LYS A 1 70 ? 4.846 7.849 0.028 1.00 98.50 70 LYS A N 1
ATOM 553 C CA . LYS A 1 70 ? 5.072 8.550 1.298 1.00 98.50 70 LYS A CA 1
ATOM 554 C C . LYS A 1 70 ? 4.043 9.649 1.527 1.00 98.50 70 LYS A C 1
ATOM 556 O O . LYS A 1 70 ? 3.410 9.641 2.573 1.00 98.50 70 LYS A O 1
ATOM 561 N N . VAL A 1 71 ? 3.797 10.503 0.529 1.00 98.56 71 VAL A N 1
ATOM 562 C CA . VAL A 1 71 ? 2.723 11.514 0.596 1.00 98.56 71 VAL A CA 1
ATOM 563 C C . VAL A 1 71 ? 1.378 10.841 0.876 1.00 98.56 71 VAL A C 1
ATOM 565 O O . VAL A 1 71 ? 0.632 11.263 1.752 1.00 98.56 71 VAL A O 1
ATOM 568 N N . ARG A 1 72 ? 1.087 9.726 0.195 1.00 97.88 72 ARG A N 1
ATOM 569 C CA . ARG A 1 72 ? -0.151 8.978 0.436 1.00 97.88 72 ARG A CA 1
ATOM 570 C C . ARG A 1 72 ? -0.234 8.373 1.843 1.00 97.88 72 ARG A C 1
ATOM 572 O O . ARG A 1 72 ? -1.336 8.242 2.366 1.00 97.88 72 ARG A O 1
ATOM 579 N N . ALA A 1 73 ? 0.893 7.978 2.430 1.00 98.19 73 ALA A N 1
ATOM 580 C CA . ALA A 1 73 ? 0.954 7.488 3.803 1.00 98.19 73 ALA A CA 1
ATOM 581 C C . ALA A 1 73 ? 0.588 8.599 4.795 1.00 98.19 73 ALA A C 1
ATOM 583 O O . ALA A 1 73 ? -0.250 8.379 5.665 1.00 98.19 73 ALA A O 1
ATOM 584 N N . GLU A 1 74 ? 1.141 9.800 4.595 1.00 97.94 74 GLU A N 1
ATOM 585 C CA . GLU A 1 74 ? 0.836 10.991 5.398 1.00 97.94 74 GLU A CA 1
ATOM 586 C C . GLU A 1 74 ? -0.654 11.345 5.322 1.00 97.94 74 GLU A C 1
ATOM 588 O O . GLU A 1 74 ? -1.300 11.491 6.352 1.00 97.94 74 GLU A O 1
ATOM 593 N N . GLU A 1 75 ? -1.242 11.370 4.120 1.00 98.00 75 GLU A N 1
ATOM 594 C CA . GLU A 1 75 ? -2.686 11.604 3.915 1.00 98.00 75 GLU A CA 1
ATOM 595 C C . GLU A 1 75 ? -3.601 10.573 4.600 1.00 98.00 75 GLU A C 1
ATOM 597 O O . GLU A 1 75 ? -4.816 10.774 4.689 1.00 98.00 75 GLU A O 1
ATOM 602 N N . LYS A 1 76 ? -3.050 9.420 4.983 1.00 96.50 76 LYS A N 1
ATOM 603 C CA . LYS A 1 76 ? -3.775 8.303 5.594 1.00 96.50 76 LYS A CA 1
ATOM 604 C C . LYS A 1 76 ? -3.394 8.071 7.050 1.00 96.50 76 LYS A C 1
ATOM 606 O O . LYS A 1 76 ? -3.823 7.062 7.602 1.00 96.50 76 LYS A O 1
ATOM 611 N N . ASP A 1 77 ? -2.613 8.973 7.644 1.00 97.12 77 ASP A N 1
ATOM 612 C CA . ASP A 1 77 ? -2.111 8.863 9.016 1.00 97.12 77 ASP A CA 1
ATOM 613 C C . ASP A 1 77 ? -1.350 7.543 9.27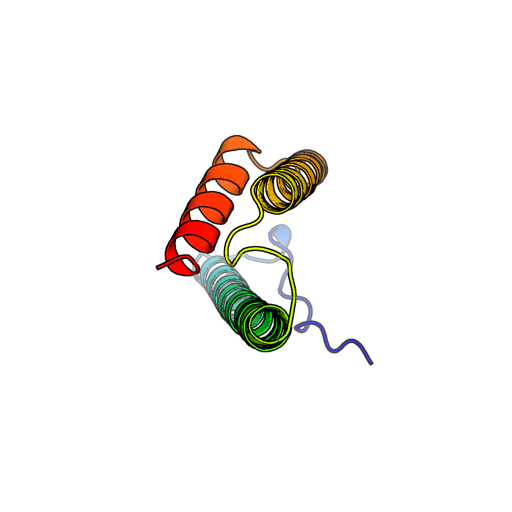3 1.00 97.12 77 ASP A C 1
ATOM 615 O O . ASP A 1 77 ? -1.358 6.986 10.372 1.00 97.12 7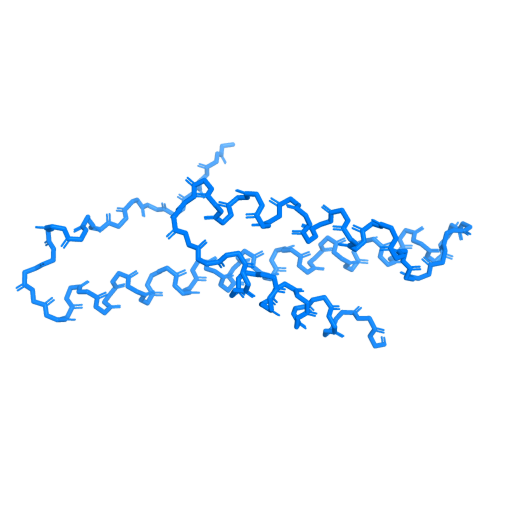7 ASP A O 1
ATOM 619 N N . VAL A 1 78 ? -0.661 7.030 8.246 1.00 96.81 78 VAL A N 1
ATOM 620 C CA . VAL A 1 78 ? 0.222 5.858 8.328 1.00 96.81 78 VAL A CA 1
ATOM 621 C C . VAL A 1 78 ? 1.676 6.321 8.254 1.00 96.81 78 VAL A C 1
ATOM 623 O O . VAL A 1 78 ? 2.012 7.233 7.505 1.00 96.81 78 VAL A O 1
ATOM 626 N N . SER A 1 79 ? 2.569 5.666 9.003 1.00 98.19 79 SER A N 1
ATOM 627 C CA . SER A 1 79 ? 4.003 5.987 9.002 1.00 98.19 79 SER A CA 1
ATOM 628 C C . SER A 1 79 ? 4.599 5.981 7.581 1.00 98.19 79 SER A C 1
ATOM 630 O O . SER A 1 79 ? 4.650 4.919 6.945 1.00 98.19 79 SER A O 1
ATOM 632 N N . PRO A 1 80 ? 5.137 7.116 7.089 1.00 98.31 80 PRO A N 1
ATOM 633 C CA . PRO A 1 80 ? 5.770 7.172 5.770 1.00 98.31 80 PRO A CA 1
ATOM 634 C C . PRO A 1 80 ? 7.000 6.270 5.674 1.00 98.31 80 PRO A C 1
ATOM 636 O O . PRO A 1 80 ? 7.279 5.723 4.610 1.00 98.31 80 PRO A O 1
ATOM 639 N N . ALA A 1 81 ? 7.711 6.070 6.789 1.00 98.19 81 ALA A N 1
ATOM 640 C CA . ALA A 1 81 ? 8.870 5.184 6.858 1.00 98.19 81 ALA A CA 1
ATOM 641 C C . ALA A 1 81 ? 8.482 3.710 6.664 1.00 98.19 81 ALA A C 1
ATOM 643 O O . ALA A 1 81 ? 9.186 2.977 5.970 1.00 98.19 81 ALA A O 1
ATOM 644 N N . LEU A 1 82 ? 7.344 3.286 7.229 1.00 98.00 82 LEU A N 1
ATOM 645 C CA . LEU A 1 82 ? 6.815 1.936 7.023 1.00 98.00 82 LEU A CA 1
ATOM 646 C C . LEU A 1 82 ? 6.448 1.715 5.550 1.00 98.00 82 LEU A C 1
ATOM 648 O O . LEU A 1 82 ? 6.884 0.738 4.944 1.00 98.00 82 LEU A O 1
ATOM 652 N N . ILE A 1 83 ? 5.683 2.640 4.963 1.00 98.12 83 ILE A N 1
ATOM 653 C CA . ILE A 1 83 ? 5.258 2.540 3.560 1.00 98.12 83 ILE A CA 1
ATOM 654 C C . ILE A 1 83 ? 6.457 2.574 2.608 1.00 98.12 83 ILE A C 1
ATOM 656 O O . ILE A 1 83 ? 6.521 1.774 1.673 1.00 98.12 83 ILE A O 1
ATOM 660 N N . GLU A 1 84 ? 7.441 3.437 2.864 1.00 98.19 84 GLU A N 1
ATOM 661 C CA . GLU A 1 84 ? 8.690 3.469 2.104 1.00 98.19 84 GLU A CA 1
ATOM 662 C C . GLU A 1 84 ? 9.427 2.124 2.165 1.00 98.19 84 GLU A C 1
ATOM 664 O O . GLU A 1 84 ? 9.828 1.609 1.119 1.00 98.19 84 GLU A O 1
ATOM 669 N N . ALA A 1 85 ? 9.580 1.531 3.354 1.00 97.94 85 ALA A N 1
ATOM 670 C CA . ALA A 1 85 ? 10.258 0.246 3.517 1.00 97.94 85 ALA A CA 1
ATOM 671 C C . ALA A 1 85 ? 9.568 -0.872 2.717 1.00 97.94 85 ALA A C 1
ATOM 673 O O . ALA A 1 85 ? 10.234 -1.588 1.964 1.00 97.94 85 ALA A O 1
ATOM 674 N N . LEU A 1 86 ? 8.235 -0.965 2.798 1.00 96.94 86 LEU A N 1
ATOM 675 C CA . LEU A 1 86 ? 7.448 -1.939 2.035 1.00 96.94 86 LEU A CA 1
ATOM 676 C C . LEU A 1 86 ? 7.624 -1.755 0.524 1.00 96.94 86 LEU A C 1
ATOM 678 O O . LEU A 1 86 ? 7.849 -2.725 -0.202 1.00 96.94 86 LEU A O 1
ATOM 682 N N . TRP A 1 87 ? 7.576 -0.513 0.035 1.00 96.19 87 TRP A N 1
ATOM 683 C CA . TRP A 1 87 ? 7.746 -0.241 -1.391 1.00 96.19 87 TRP A CA 1
ATOM 684 C C . TRP A 1 87 ? 9.163 -0.507 -1.886 1.00 96.19 87 TRP A C 1
ATOM 686 O O . TRP A 1 87 ? 9.325 -1.014 -2.994 1.00 96.19 87 TRP A O 1
ATOM 696 N N . ARG A 1 88 ? 10.191 -0.186 -1.093 1.00 95.38 88 ARG A N 1
ATOM 697 C CA . ARG A 1 88 ? 11.586 -0.488 -1.441 1.00 95.38 88 ARG A CA 1
ATOM 698 C C . ARG A 1 88 ? 11.829 -1.989 -1.499 1.00 95.38 88 ARG A C 1
ATOM 700 O O . ARG A 1 88 ? 12.435 -2.447 -2.462 1.00 95.38 88 ARG A O 1
ATOM 707 N N . GLN A 1 89 ? 11.317 -2.743 -0.527 1.00 95.12 89 GLN A N 1
ATOM 708 C CA . GLN A 1 89 ? 11.401 -4.200 -0.538 1.00 95.12 89 GLN A CA 1
ATOM 709 C C . GLN A 1 89 ? 10.683 -4.775 -1.759 1.00 95.12 89 GLN A C 1
ATOM 711 O O . GLN A 1 89 ? 11.280 -5.555 -2.492 1.00 95.12 89 GLN A O 1
ATOM 716 N N . MET A 1 90 ? 9.449 -4.333 -2.023 1.00 93.75 90 MET A N 1
ATOM 717 C CA . MET A 1 90 ? 8.694 -4.720 -3.213 1.00 93.75 90 MET A CA 1
ATOM 718 C C . MET A 1 90 ? 9.517 -4.439 -4.474 1.00 93.75 90 MET A C 1
ATOM 720 O O . MET A 1 90 ? 9.854 -5.370 -5.184 1.00 93.75 90 MET A O 1
ATOM 724 N N . ILE A 1 91 ? 9.929 -3.192 -4.721 1.00 91.00 91 ILE A N 1
ATOM 725 C CA . ILE A 1 91 ? 10.736 -2.811 -5.894 1.00 91.00 91 ILE A CA 1
ATOM 726 C C . ILE A 1 91 ? 12.019 -3.651 -6.013 1.00 91.00 91 ILE A C 1
ATOM 728 O O . ILE A 1 91 ? 12.360 -4.054 -7.122 1.00 91.00 91 ILE A O 1
ATOM 732 N N . GLY A 1 92 ? 12.693 -3.948 -4.900 1.00 88.88 92 GLY A N 1
ATOM 733 C CA . GLY A 1 92 ? 13.898 -4.779 -4.873 1.00 88.88 92 GLY A CA 1
ATOM 734 C C . GLY A 1 92 ? 13.687 -6.201 -5.403 1.00 88.88 92 GLY A C 1
ATOM 735 O O . GLY A 1 92 ? 14.557 -6.708 -6.104 1.00 88.88 92 GLY A O 1
ATOM 736 N N . TRP A 1 93 ? 12.524 -6.814 -5.157 1.00 85.00 93 TRP A N 1
ATOM 737 C CA . TRP A 1 93 ? 12.175 -8.124 -5.727 1.00 85.00 93 TRP A CA 1
ATOM 738 C C . TRP A 1 93 ? 11.989 -8.104 -7.254 1.00 85.00 93 TRP A C 1
ATOM 740 O O . TRP A 1 93 ? 12.055 -9.158 -7.876 1.00 85.00 93 TRP A O 1
ATOM 750 N N . PHE A 1 94 ? 11.785 -6.933 -7.872 1.00 70.69 94 PHE A N 1
ATOM 751 C CA . PHE A 1 94 ? 11.503 -6.803 -9.313 1.00 70.69 94 PHE A CA 1
ATOM 752 C C . PHE A 1 94 ? 12.706 -6.454 -10.183 1.00 70.69 94 PHE A C 1
ATOM 754 O O . PHE A 1 94 ? 12.554 -6.344 -11.395 1.00 70.69 94 PHE A O 1
ATOM 761 N N . ILE A 1 95 ? 13.868 -6.202 -9.584 1.00 68.38 95 ILE A N 1
ATOM 762 C CA . ILE A 1 95 ? 15.047 -5.670 -10.284 1.00 68.38 95 ILE A CA 1
ATOM 763 C C . ILE A 1 95 ? 16.194 -6.709 -10.333 1.00 68.38 95 ILE A C 1
ATOM 765 O O . ILE A 1 95 ? 17.334 -6.356 -10.619 1.00 68.38 95 ILE A O 1
ATOM 769 N N . GLN A 1 96 ? 15.915 -7.989 -10.058 1.00 55.50 96 GLN A N 1
ATOM 770 C CA . GLN A 1 96 ? 16.920 -9.057 -10.191 1.00 55.50 96 GLN A CA 1
ATOM 771 C C . GLN A 1 96 ? 17.248 -9.384 -11.647 1.00 55.50 96 GLN A C 1
ATOM 773 O O . GLN A 1 96 ? 16.312 -9.383 -12.477 1.00 55.50 96 GLN A O 1
#

Foldseek 3Di:
DPCDPDDQDDPVRDPDPVSVVVVVVVVVVSVVVVLVVVVVVLVVVQVVCVVHPDDNDDPVVLVVVLVVQLVVCVVVVHHSVVSSVVSVVSVVVSSD

Mean predicted aligned error: 5.74 Å

Secondary structure (DSSP, 8-state):
---PPPPPPPGGG--SHHHHHHHHHHHHHHHHHHHHHHHHHHHHHHHHHHTSSS-S--HHHHHHHHHHHHHHHHTTT--HHHHHHHHHHHHHHT--

Radius of gyration: 17.01 Å; Cα contacts (8 Å, |Δi|>4): 33; chains: 1; bounding box: 37×24×46 Å

pLDDT: mean 88.29, std 14.85, range [34.47, 98.56]

Sequence (96 aa):
MSDGPAPGRAPKECFEMSDVRDEIDRIDLALVDLIAQRFTYVDRAWQLKQDGTEGAVVPWRIQQVIDKVKVRAEEKDVSPALIEALWRQMIGWFIQ